Protein AF-A0AA50E1N7-F1 (afdb_monomer)

pLDDT: mean 74.03, std 19.25, range [37.25, 96.75]

Sequence (111 aa):
MSVATSPLTLSESQNFILPGRHSWEDFKTIQAAMEQRSGLRITYFDEVIEFMTLGEYHESIKTIIGFLIEYYLFSQGIEFFQLVVQPVNRGRNRYRLSRMNPTTLVKKGAS

Mean predicted aligned error: 13.37 Å

Secondary structure (DSSP, 8-state):
---------TTSPPEEEPSS---HHHHHHHHHHHTT-TTEEEEEETTEEEEEE--HHHHHHHHHHHHHHHHHHHHTT--EEEEE-----SS----EEEEE-GGGTGGGS--

Solvent-accessible surface area (backbone atoms only — not comparable to full-atom values): 7122 Å² total; per-residue (Å²): 138,85,80,81,78,70,78,81,72,91,79,67,66,49,75,47,70,56,88,70,79,44,54,74,66,54,49,53,53,53,48,63,75,45,69,88,48,84,53,62,45,77,49,77,57,97,39,33,44,37,38,34,42,60,40,74,66,56,54,49,52,53,50,50,53,50,51,54,51,52,51,50,36,43,75,71,57,44,73,49,67,47,81,58,83,69,91,68,81,88,87,72,96,72,85,55,74,45,80,44,58,49,76,68,63,69,68,76,79,74,128

Nearest PDB structures (foldseek):
  7snz-assembly1_A  TM=4.974E-01  e=3.414E+00  Human immunodeficiency virus 1
  8co1-assembly1_O1  TM=3.154E-01  e=1.564E+00  Deinococcus radiodurans R1 = ATCC 13939 = DSM 20539
  1hni-assembly1_B  TM=3.164E-01  e=1.669E+00  Human immunodeficiency virus 1
  7l9p-assembly1_K  TM=4.045E-01  e=4.149E+00  Homo sapiens
  6wpj-assembly1_B  TM=4.659E-01  e=6.130E+00  HIV-1 M:B_HXB2R

Radius of gyration: 20.34 Å; Cα contacts (8 Å, |Δi|>4): 101; chains: 1; bounding box: 30×31×78 Å

Structure (mmCIF, N/CA/C/O backbone):
data_AF-A0AA50E1N7-F1
#
_entry.id   AF-A0AA50E1N7-F1
#
loop_
_atom_site.group_PDB
_atom_site.id
_atom_site.type_symbol
_atom_site.label_atom_id
_atom_site.label_alt_id
_atom_site.label_comp_id
_atom_site.label_asym_id
_atom_site.label_entity_id
_atom_site.label_seq_id
_atom_site.pdbx_PDB_ins_code
_atom_site.Cartn_x
_atom_site.Cartn_y
_atom_site.Cartn_z
_atom_site.occupancy
_atom_site.B_iso_or_equiv
_atom_site.auth_seq_id
_atom_site.auth_comp_id
_atom_site.auth_asym_id
_atom_site.auth_atom_id
_atom_site.pdbx_PDB_model_num
ATOM 1 N N . MET A 1 1 ? -5.400 18.408 -36.952 1.00 37.25 1 MET A N 1
ATOM 2 C CA . MET A 1 1 ? -5.429 17.431 -35.843 1.00 37.25 1 MET A CA 1
ATOM 3 C C . MET A 1 1 ? -5.665 18.224 -34.568 1.00 37.25 1 MET A C 1
ATOM 5 O O . MET A 1 1 ? -4.824 19.047 -34.239 1.00 37.25 1 MET A O 1
ATOM 9 N N . SER A 1 2 ? -6.843 18.108 -33.950 1.00 38.84 2 SER A N 1
ATOM 10 C CA . SER A 1 2 ? -7.182 18.850 -32.728 1.00 38.84 2 SER A CA 1
ATOM 11 C C . SER A 1 2 ? -6.897 17.942 -31.536 1.00 38.84 2 SER A C 1
ATOM 13 O O . SER A 1 2 ? -7.530 16.899 -31.392 1.00 38.84 2 SER A O 1
ATOM 15 N N . VAL A 1 3 ? -5.879 18.281 -30.750 1.00 46.81 3 VAL A N 1
ATOM 16 C CA . VAL A 1 3 ? -5.610 17.624 -29.469 1.00 46.81 3 VAL A CA 1
ATOM 17 C C . VAL A 1 3 ? -6.616 18.174 -28.468 1.00 46.81 3 VAL A C 1
ATOM 19 O O . VAL A 1 3 ? -6.551 19.341 -28.088 1.00 46.81 3 VAL A O 1
ATOM 22 N N . ALA A 1 4 ? -7.584 17.342 -28.090 1.00 45.91 4 ALA A N 1
ATOM 23 C CA . ALA A 1 4 ? -8.508 17.647 -27.013 1.00 45.91 4 ALA A CA 1
ATOM 24 C C . ALA A 1 4 ? -7.727 17.653 -25.693 1.00 45.91 4 ALA A C 1
ATOM 26 O O . ALA A 1 4 ? -7.447 16.606 -25.114 1.00 45.91 4 ALA A O 1
ATOM 27 N N . THR A 1 5 ? -7.346 18.839 -25.228 1.00 51.22 5 THR A N 1
ATOM 28 C CA . THR A 1 5 ? -6.881 19.034 -23.855 1.00 51.22 5 THR A CA 1
ATOM 29 C C . THR A 1 5 ? -8.110 19.017 -22.955 1.00 51.22 5 THR A C 1
ATOM 31 O O . THR A 1 5 ? -8.702 20.058 -22.672 1.00 51.22 5 THR A O 1
ATOM 34 N N . SER A 1 6 ? -8.540 17.823 -22.547 1.00 55.75 6 SER A N 1
ATOM 35 C CA . SER A 1 6 ? -9.488 17.691 -21.442 1.00 55.75 6 SER A CA 1
ATOM 36 C C . SER A 1 6 ? -8.863 18.331 -20.195 1.00 55.75 6 SER A C 1
ATOM 38 O O . SER A 1 6 ? -7.676 18.102 -19.940 1.00 55.75 6 SER A O 1
ATOM 40 N N . PRO A 1 7 ? -9.609 19.134 -19.415 1.00 50.16 7 PRO A N 1
ATOM 41 C CA . PRO A 1 7 ? -9.122 19.627 -18.136 1.00 50.16 7 PRO A CA 1
ATOM 42 C C . PRO A 1 7 ? -8.705 18.427 -17.287 1.00 50.16 7 PRO A C 1
ATOM 44 O O . PRO A 1 7 ? -9.498 17.505 -17.104 1.00 50.16 7 PRO A O 1
ATOM 47 N N . LEU A 1 8 ? -7.466 18.415 -16.794 1.00 46.78 8 LEU A N 1
ATOM 48 C CA . LEU A 1 8 ? -7.037 17.426 -15.811 1.00 46.78 8 LEU A CA 1
ATOM 49 C C . LEU A 1 8 ? -7.870 17.670 -14.550 1.00 46.78 8 LEU A C 1
ATOM 51 O O . LEU A 1 8 ? -7.582 18.580 -13.773 1.00 46.78 8 LEU A O 1
ATOM 55 N N . THR A 1 9 ? -8.945 16.907 -14.377 1.00 45.81 9 THR A N 1
ATOM 56 C CA . THR A 1 9 ? -9.742 16.892 -13.154 1.00 45.81 9 THR A CA 1
ATOM 57 C C . THR A 1 9 ? -8.868 16.309 -12.049 1.00 45.81 9 THR A C 1
ATOM 59 O O . THR A 1 9 ? -8.796 15.099 -11.852 1.00 45.81 9 THR A O 1
ATOM 62 N N . LEU A 1 10 ? -8.143 17.193 -11.364 1.00 52.44 10 LEU A N 1
ATOM 63 C CA . LEU A 1 10 ? -7.166 16.938 -10.297 1.00 52.44 10 LEU A CA 1
ATOM 64 C C . LEU A 1 10 ? -7.800 16.382 -8.999 1.00 52.44 10 LEU A C 1
ATOM 66 O O . LEU A 1 10 ? -7.313 16.648 -7.906 1.00 52.44 10 LEU A O 1
ATOM 70 N N . SER A 1 11 ? -8.898 15.629 -9.101 1.00 52.03 11 SER A N 1
ATOM 71 C CA . SER A 1 11 ? -9.663 15.110 -7.961 1.00 52.03 11 SER A CA 1
ATOM 72 C C . SER A 1 11 ? -9.679 13.587 -7.852 1.00 52.03 11 SER A C 1
ATOM 74 O O . SER A 1 11 ? -10.019 13.077 -6.788 1.00 52.03 11 SER A O 1
ATOM 76 N N . GLU A 1 12 ? -9.315 12.848 -8.903 1.00 64.31 12 GLU A N 1
ATOM 77 C CA . GLU A 1 12 ? -9.336 11.381 -8.881 1.00 64.31 12 GLU A CA 1
ATOM 78 C C . GLU A 1 12 ? -7.927 10.804 -8.730 1.00 64.31 12 GLU A C 1
ATOM 80 O O . GLU A 1 12 ? -7.012 11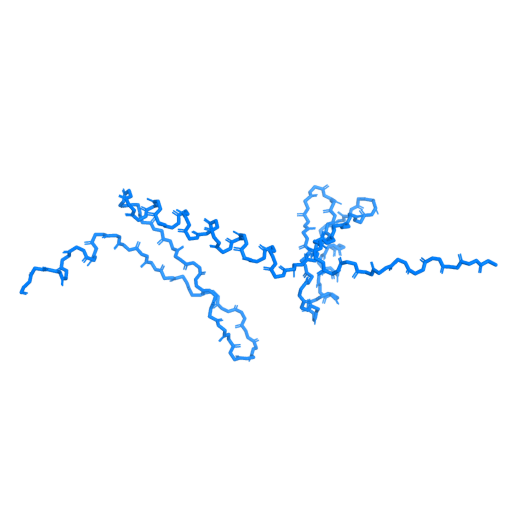.122 -9.499 1.00 64.31 12 GLU A O 1
ATOM 85 N N . SER A 1 13 ? -7.760 9.938 -7.726 1.00 66.62 13 SER A N 1
ATOM 86 C CA . SER A 1 13 ? -6.564 9.113 -7.556 1.00 66.62 13 SER A CA 1
ATOM 87 C C . SER A 1 13 ? -6.293 8.354 -8.850 1.00 66.62 13 SER A C 1
ATOM 89 O O . SER A 1 13 ? -7.144 7.601 -9.321 1.00 66.62 13 SER A O 1
ATOM 91 N N . GLN A 1 14 ? -5.110 8.548 -9.417 1.00 79.50 14 GLN A N 1
ATOM 92 C CA . GLN A 1 14 ? -4.682 7.841 -10.611 1.00 79.50 14 GLN A CA 1
ATOM 93 C C . GLN A 1 14 ? -4.066 6.519 -10.180 1.00 79.50 14 GLN A C 1
ATOM 95 O O . GLN A 1 14 ? -3.208 6.495 -9.295 1.00 79.50 14 GLN A O 1
ATOM 100 N N . ASN A 1 15 ? -4.509 5.436 -10.806 1.00 85.94 15 ASN A N 1
ATOM 101 C CA . ASN A 1 15 ? -3.970 4.102 -10.607 1.00 85.94 15 ASN A CA 1
ATOM 102 C C . ASN A 1 15 ? -3.375 3.612 -11.927 1.00 85.94 15 ASN A C 1
ATOM 104 O O . ASN A 1 15 ? -4.021 3.698 -12.973 1.00 85.94 15 ASN A O 1
ATOM 108 N N . PHE A 1 16 ? -2.142 3.128 -11.876 1.00 89.69 16 PHE A N 1
ATOM 109 C CA . PHE A 1 16 ? -1.455 2.573 -13.026 1.00 89.69 16 PHE A CA 1
ATOM 110 C C . PHE A 1 16 ? -0.735 1.284 -12.642 1.00 89.69 16 PHE A C 1
ATOM 112 O O . PHE A 1 16 ? 0.115 1.277 -11.754 1.00 89.69 16 PHE A O 1
ATOM 119 N N . ILE A 1 17 ? -1.041 0.202 -13.352 1.00 93.44 17 ILE A N 1
ATOM 120 C CA . ILE A 1 17 ? -0.379 -1.092 -13.189 1.00 93.44 17 ILE A CA 1
ATOM 121 C C . ILE A 1 17 ? 0.718 -1.205 -14.243 1.00 93.44 17 ILE A C 1
ATOM 123 O O . ILE A 1 17 ? 0.461 -1.023 -15.436 1.00 93.44 17 ILE A O 1
ATOM 127 N N . LEU A 1 18 ? 1.940 -1.509 -13.807 1.00 93.56 18 LEU A N 1
ATOM 128 C CA . LEU A 1 18 ? 3.054 -1.720 -14.720 1.00 93.56 18 LEU A CA 1
ATOM 129 C C . LEU A 1 18 ? 2.803 -3.004 -15.527 1.00 93.56 18 LEU A C 1
ATOM 131 O O . LEU A 1 18 ? 2.537 -4.052 -14.935 1.00 93.56 18 LEU A O 1
ATOM 135 N N . PRO A 1 19 ? 2.843 -2.944 -16.867 1.00 92.81 19 PRO A N 1
ATOM 136 C CA . PRO A 1 19 ? 2.576 -4.112 -17.682 1.00 92.81 19 PRO A CA 1
ATOM 137 C C . PRO A 1 19 ? 3.731 -5.112 -17.584 1.00 92.81 19 PRO A C 1
ATOM 139 O O . PRO A 1 19 ? 4.890 -4.762 -17.804 1.00 92.81 19 PRO A O 1
ATOM 142 N N . GLY A 1 20 ? 3.383 -6.376 -17.355 1.00 93.50 20 GLY A N 1
ATOM 143 C CA . GLY A 1 20 ? 4.330 -7.483 -17.279 1.00 93.50 20 GLY A CA 1
ATOM 144 C C . GLY A 1 20 ? 4.404 -8.100 -15.886 1.00 93.50 20 GLY A C 1
ATOM 145 O O . GLY A 1 20 ? 3.585 -7.815 -15.016 1.00 93.50 20 GLY A O 1
ATOM 146 N N . ARG A 1 21 ? 5.375 -8.999 -15.721 1.00 94.62 21 ARG A N 1
ATOM 147 C CA . ARG A 1 21 ? 5.750 -9.602 -14.441 1.00 94.62 21 ARG A CA 1
ATOM 148 C C . ARG A 1 21 ? 7.116 -9.064 -14.063 1.00 94.62 21 ARG A C 1
ATOM 150 O O . ARG A 1 21 ? 8.024 -9.054 -14.893 1.00 94.62 21 ARG A O 1
ATOM 157 N N . HIS A 1 22 ? 7.241 -8.606 -12.833 1.00 95.81 22 HIS A N 1
ATOM 158 C CA . HIS A 1 22 ? 8.426 -7.947 -12.319 1.00 95.81 22 HIS A CA 1
ATOM 159 C C . HIS A 1 22 ? 8.957 -8.719 -11.127 1.00 95.81 22 HIS A C 1
ATOM 161 O O . HIS A 1 22 ? 8.194 -9.198 -10.292 1.00 95.81 22 HIS A O 1
ATOM 167 N N . SER A 1 23 ? 10.276 -8.825 -11.040 1.00 96.75 23 SER A N 1
ATOM 168 C CA . SER A 1 23 ? 10.914 -9.392 -9.862 1.00 96.75 23 SER A CA 1
ATOM 169 C C . SER A 1 23 ? 10.872 -8.408 -8.692 1.00 96.75 23 SER A C 1
ATOM 171 O O . SER A 1 23 ? 10.658 -7.198 -8.844 1.00 96.75 23 SER A O 1
ATOM 173 N N . TRP A 1 24 ? 11.155 -8.922 -7.499 1.00 95.88 24 TRP A N 1
ATOM 174 C CA . TRP A 1 24 ? 11.352 -8.090 -6.318 1.00 95.88 24 TRP A CA 1
ATOM 175 C C . TRP A 1 24 ? 12.516 -7.095 -6.492 1.00 95.88 24 TRP A C 1
ATOM 177 O O . TRP A 1 24 ? 12.482 -5.975 -5.978 1.00 95.88 24 TRP A O 1
ATOM 187 N N . GLU A 1 25 ? 13.556 -7.480 -7.232 1.00 96.69 25 GLU A N 1
ATOM 188 C CA . GLU A 1 25 ? 14.710 -6.641 -7.566 1.00 96.69 25 GLU A CA 1
ATOM 189 C C . GLU A 1 25 ? 14.327 -5.456 -8.458 1.00 96.69 25 GLU A C 1
ATOM 191 O O . GLU A 1 25 ? 14.759 -4.327 -8.193 1.00 96.69 25 GLU A O 1
ATOM 196 N N . ASP A 1 26 ? 13.475 -5.689 -9.457 1.00 94.88 26 ASP A N 1
ATOM 197 C CA . ASP A 1 26 ? 12.951 -4.633 -10.328 1.00 94.88 26 ASP A CA 1
ATOM 198 C C . ASP A 1 26 ? 12.143 -3.623 -9.512 1.00 94.88 26 ASP A C 1
ATOM 200 O O . ASP A 1 26 ? 12.365 -2.413 -9.614 1.00 94.88 26 ASP A O 1
ATOM 204 N N . PHE A 1 27 ? 11.268 -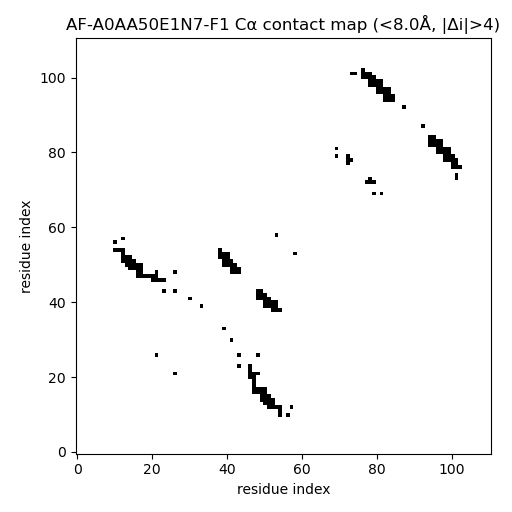4.116 -8.628 1.00 95.44 27 PHE A N 1
ATOM 205 C CA . PHE A 1 27 ? 10.505 -3.264 -7.721 1.00 95.44 27 PHE A CA 1
ATOM 206 C C . PHE A 1 27 ? 11.410 -2.394 -6.845 1.00 95.44 27 PHE A C 1
ATOM 208 O O . PHE A 1 27 ? 11.208 -1.183 -6.801 1.00 95.44 27 PHE A O 1
ATOM 215 N N . LYS A 1 28 ? 12.430 -2.962 -6.186 1.00 95.12 28 LYS A N 1
ATOM 216 C CA . LYS A 1 28 ? 13.367 -2.186 -5.346 1.00 95.12 28 LYS A CA 1
ATOM 217 C C . LYS A 1 28 ? 14.084 -1.098 -6.145 1.00 95.12 28 LYS A C 1
ATOM 219 O O . LYS A 1 28 ? 14.273 0.011 -5.647 1.00 95.12 28 LYS A O 1
ATOM 224 N N . THR A 1 29 ? 14.465 -1.403 -7.383 1.00 95.31 29 THR A N 1
ATOM 225 C CA . THR A 1 2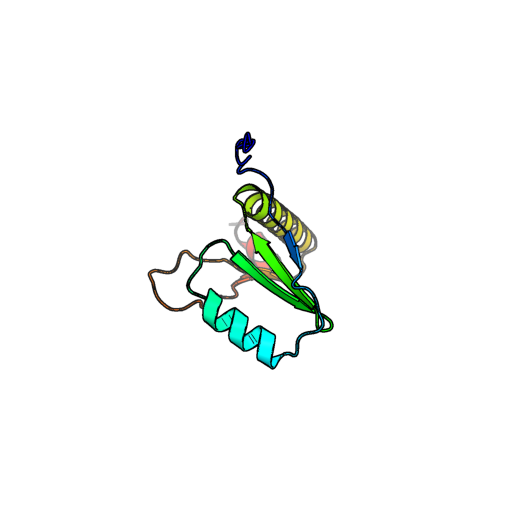9 ? 15.137 -0.448 -8.274 1.00 95.31 29 THR A CA 1
ATOM 226 C C . THR A 1 29 ? 14.210 0.716 -8.625 1.00 95.31 29 THR A C 1
ATOM 228 O O . THR A 1 29 ? 14.591 1.881 -8.501 1.00 95.31 29 THR A O 1
ATOM 231 N N . ILE A 1 30 ? 12.964 0.411 -8.995 1.00 92.94 30 ILE A N 1
ATOM 232 C CA . ILE A 1 30 ? 11.929 1.409 -9.290 1.00 92.94 30 ILE A CA 1
ATOM 233 C C . ILE A 1 30 ? 11.589 2.227 -8.039 1.00 92.94 30 ILE A C 1
ATOM 235 O O . ILE A 1 30 ? 11.487 3.450 -8.109 1.00 92.94 30 ILE A O 1
ATOM 239 N N . GLN A 1 31 ? 11.456 1.577 -6.884 1.00 92.81 31 GLN A N 1
ATOM 240 C CA . GLN A 1 31 ? 11.175 2.224 -5.607 1.00 92.81 31 GLN A CA 1
ATOM 241 C C . GLN A 1 31 ? 12.261 3.246 -5.254 1.00 92.81 31 GLN A C 1
ATOM 243 O O . GLN A 1 31 ? 11.935 4.389 -4.935 1.00 92.81 31 GLN A O 1
ATOM 248 N N . ALA A 1 32 ? 13.538 2.870 -5.371 1.00 91.38 32 ALA A N 1
ATOM 249 C CA . ALA A 1 32 ? 14.663 3.768 -5.117 1.00 91.38 32 ALA A CA 1
ATOM 250 C C . ALA A 1 32 ? 14.668 4.973 -6.073 1.00 91.38 32 ALA A C 1
ATOM 252 O O . ALA A 1 32 ? 14.887 6.107 -5.650 1.0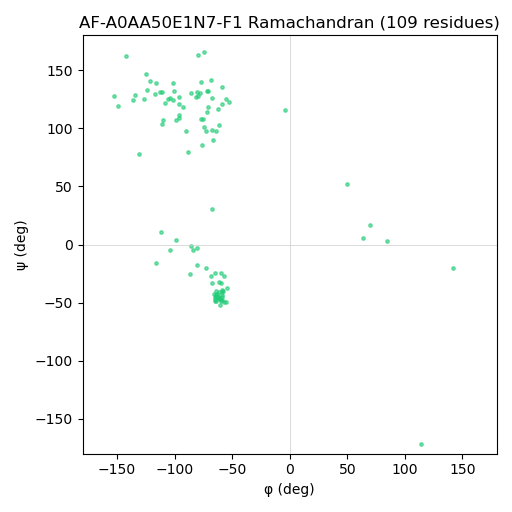0 91.38 32 ALA A O 1
ATOM 253 N N . ALA A 1 33 ? 14.355 4.757 -7.355 1.00 89.94 33 ALA A N 1
ATOM 254 C CA . ALA A 1 33 ? 14.258 5.838 -8.338 1.00 89.94 33 ALA A CA 1
ATOM 255 C C . ALA A 1 33 ? 13.111 6.828 -8.046 1.00 89.94 33 ALA A C 1
ATOM 257 O O . ALA A 1 33 ? 13.158 7.983 -8.473 1.00 89.94 33 ALA A O 1
ATOM 258 N N . MET A 1 34 ? 12.079 6.388 -7.323 1.00 86.00 34 MET A N 1
ATOM 259 C CA . MET A 1 34 ? 10.859 7.157 -7.069 1.00 86.00 34 MET A CA 1
ATOM 260 C C . MET A 1 34 ? 10.788 7.754 -5.657 1.00 86.00 34 MET A C 1
ATOM 262 O O . MET A 1 34 ? 9.883 8.540 -5.384 1.00 86.00 34 MET A O 1
ATOM 266 N N . GLU A 1 35 ? 11.755 7.460 -4.783 1.00 81.75 35 GLU A N 1
ATOM 267 C CA . GLU A 1 35 ? 11.772 7.877 -3.370 1.00 81.75 35 GLU A CA 1
ATOM 268 C C . GLU A 1 35 ? 11.671 9.404 -3.172 1.00 81.75 35 GLU A C 1
ATOM 270 O O . GLU A 1 35 ? 11.140 9.878 -2.171 1.00 81.75 35 GLU A O 1
ATOM 275 N N . GLN A 1 36 ? 12.126 10.193 -4.150 1.00 77.44 36 GLN A N 1
ATOM 276 C CA . GLN A 1 36 ? 12.110 11.660 -4.088 1.00 77.44 36 GLN A CA 1
ATOM 277 C C . GLN A 1 36 ? 10.770 12.298 -4.506 1.00 77.44 36 GLN A C 1
ATOM 279 O O . GLN A 1 36 ? 10.628 13.519 -4.434 1.00 77.44 36 GLN A O 1
ATOM 284 N N . ARG A 1 37 ? 9.782 11.517 -4.968 1.00 76.94 37 ARG A N 1
ATOM 285 C CA . ARG A 1 37 ? 8.496 12.043 -5.457 1.00 76.94 37 ARG A CA 1
ATOM 286 C C . ARG A 1 37 ? 7.420 11.948 -4.378 1.00 76.94 37 ARG A C 1
ATOM 288 O O . ARG A 1 37 ? 6.895 10.874 -4.100 1.00 76.94 37 ARG A O 1
ATOM 295 N N . SER A 1 38 ? 7.042 13.084 -3.794 1.00 73.00 38 SER A N 1
ATOM 296 C CA . SER A 1 38 ? 5.911 13.143 -2.861 1.00 73.00 38 SER A CA 1
ATOM 297 C C . SER A 1 38 ? 4.582 12.889 -3.577 1.00 73.00 38 SER A C 1
ATOM 299 O O . SER A 1 38 ? 4.372 13.383 -4.683 1.00 73.00 38 SER A O 1
ATOM 301 N N . GLY A 1 39 ? 3.666 12.166 -2.929 1.00 77.56 39 GLY A N 1
ATOM 302 C CA . GLY A 1 39 ? 2.321 11.903 -3.457 1.00 77.56 39 GLY A CA 1
ATOM 303 C C . GLY A 1 39 ? 2.220 10.712 -4.416 1.00 77.56 39 GLY A C 1
ATOM 304 O O . GLY A 1 39 ? 1.129 10.438 -4.906 1.00 77.56 39 GLY A O 1
ATOM 305 N N . LEU A 1 40 ? 3.312 9.979 -4.660 1.00 84.19 40 LEU A N 1
ATOM 306 C CA . LEU A 1 40 ? 3.301 8.723 -5.411 1.00 84.19 40 LEU A CA 1
ATOM 307 C C . LEU A 1 40 ? 3.535 7.547 -4.459 1.00 84.19 40 LEU A C 1
ATOM 309 O O . LEU A 1 40 ? 4.561 7.476 -3.785 1.00 84.19 40 LEU A O 1
ATOM 313 N N . ARG A 1 41 ? 2.589 6.610 -4.417 1.00 87.00 41 ARG A N 1
ATOM 314 C CA . ARG A 1 41 ? 2.739 5.321 -3.743 1.00 87.00 41 ARG A CA 1
ATOM 315 C C . ARG A 1 41 ? 3.029 4.246 -4.779 1.00 87.00 41 ARG A C 1
ATOM 317 O O . ARG A 1 41 ? 2.412 4.235 -5.839 1.00 87.00 41 ARG A O 1
ATOM 324 N N . ILE A 1 42 ? 3.944 3.343 -4.441 1.00 91.62 42 ILE A N 1
ATOM 325 C CA . ILE A 1 42 ? 4.266 2.173 -5.257 1.00 91.62 42 ILE A CA 1
ATOM 326 C C . ILE A 1 42 ? 4.085 0.929 -4.393 1.00 91.62 42 ILE A C 1
ATOM 328 O O . ILE A 1 42 ? 4.530 0.901 -3.241 1.00 91.62 42 ILE A O 1
ATOM 332 N N . THR A 1 43 ? 3.405 -0.072 -4.932 1.00 92.12 43 THR A N 1
ATOM 333 C CA . THR A 1 43 ? 3.085 -1.348 -4.286 1.00 92.12 43 THR A CA 1
ATOM 334 C C . THR A 1 43 ? 3.594 -2.498 -5.150 1.00 92.12 43 THR A C 1
ATOM 336 O O . THR A 1 43 ? 3.641 -2.396 -6.373 1.00 92.12 43 THR A O 1
ATOM 339 N N . TYR A 1 44 ? 4.012 -3.583 -4.498 1.00 94.56 44 TYR A N 1
ATOM 340 C CA . TYR A 1 44 ? 4.429 -4.820 -5.151 1.00 94.56 44 TYR A CA 1
ATOM 341 C C . TYR A 1 44 ? 3.650 -5.982 -4.560 1.00 94.56 44 TYR A C 1
ATOM 343 O O . TYR A 1 44 ? 3.659 -6.175 -3.341 1.00 94.56 44 TYR A O 1
ATOM 351 N N . PHE A 1 45 ? 2.987 -6.745 -5.418 1.00 94.81 45 PHE A N 1
ATOM 352 C CA . PHE A 1 45 ? 2.253 -7.936 -5.028 1.00 94.81 45 PHE A CA 1
ATOM 353 C C . PHE A 1 45 ? 2.193 -8.907 -6.202 1.00 94.81 45 PHE A C 1
ATOM 355 O O . PHE A 1 45 ? 1.802 -8.513 -7.291 1.00 94.81 45 PHE A O 1
ATOM 362 N N . ASP A 1 46 ? 2.580 -10.163 -5.974 1.00 94.44 46 ASP A N 1
ATOM 363 C CA . ASP A 1 46 ? 2.486 -11.245 -6.968 1.00 94.44 46 ASP A CA 1
ATOM 364 C C . ASP A 1 46 ? 3.083 -10.891 -8.347 1.00 94.44 46 ASP A C 1
ATOM 366 O O . ASP A 1 46 ? 2.427 -10.984 -9.379 1.00 94.44 46 ASP A O 1
ATOM 370 N N . GLU A 1 47 ? 4.333 -10.410 -8.351 1.00 94.62 47 GLU A N 1
ATOM 371 C CA . GLU A 1 47 ? 5.060 -9.952 -9.552 1.00 94.62 47 GLU A CA 1
ATOM 372 C C . GLU A 1 47 ? 4.439 -8.731 -10.259 1.00 94.62 47 GLU A C 1
ATOM 374 O O . GLU A 1 47 ? 4.922 -8.302 -11.307 1.00 94.62 47 GLU A O 1
ATOM 379 N N . VAL A 1 48 ? 3.401 -8.122 -9.685 1.00 94.81 48 VAL A N 1
ATOM 380 C CA . VAL A 1 48 ? 2.757 -6.914 -10.201 1.00 94.81 48 VAL A CA 1
ATOM 381 C C . VAL A 1 48 ? 3.248 -5.697 -9.426 1.00 94.81 48 VAL A C 1
ATOM 383 O O . VAL A 1 48 ? 3.266 -5.687 -8.193 1.00 94.81 48 VAL A O 1
ATOM 386 N N . ILE A 1 49 ? 3.623 -4.651 -10.164 1.00 95.19 49 ILE A N 1
ATOM 387 C CA . ILE A 1 49 ? 3.943 -3.334 -9.608 1.00 95.19 49 ILE A CA 1
ATOM 388 C C . ILE A 1 49 ? 2.792 -2.385 -9.921 1.00 95.19 49 ILE A C 1
ATOM 390 O O . ILE A 1 49 ? 2.426 -2.199 -11.080 1.00 95.19 49 ILE A O 1
ATOM 394 N N . GLU A 1 50 ? 2.253 -1.753 -8.890 1.00 92.94 50 GLU A N 1
ATOM 395 C CA . GLU A 1 50 ? 1.176 -0.774 -8.997 1.00 92.94 50 GLU A CA 1
ATOM 396 C C . GLU A 1 50 ? 1.667 0.599 -8.524 1.00 92.94 50 GLU A C 1
ATOM 398 O O . GLU A 1 50 ? 2.392 0.732 -7.537 1.00 92.94 50 GLU A O 1
ATOM 403 N N . PHE A 1 51 ? 1.257 1.632 -9.256 1.00 90.31 51 PHE A N 1
ATOM 404 C CA . PHE A 1 51 ? 1.488 3.037 -8.966 1.00 90.31 51 PHE A CA 1
ATOM 405 C C . PHE A 1 51 ? 0.157 3.697 -8.641 1.00 90.31 51 PHE A C 1
ATOM 407 O O . PHE A 1 51 ? -0.803 3.594 -9.402 1.00 90.31 51 PHE A O 1
ATOM 414 N N . MET A 1 52 ? 0.118 4.437 -7.540 1.00 85.31 52 MET A N 1
ATOM 415 C CA . MET A 1 52 ? -1.074 5.158 -7.119 1.00 85.31 52 MET A CA 1
ATOM 416 C C . MET A 1 52 ? -0.713 6.579 -6.703 1.00 85.31 52 MET A C 1
ATOM 418 O O . MET A 1 52 ? 0.175 6.778 -5.869 1.00 85.31 52 MET A O 1
ATOM 422 N N . THR A 1 53 ? -1.404 7.577 -7.253 1.00 82.75 53 THR A N 1
ATOM 423 C CA . THR A 1 53 ? -1.293 8.944 -6.738 1.00 82.75 53 THR A CA 1
ATOM 424 C C . THR A 1 53 ? -2.154 9.102 -5.489 1.00 82.75 53 THR A C 1
ATOM 426 O O . THR A 1 53 ? -3.339 8.767 -5.463 1.00 82.75 53 THR A O 1
ATOM 429 N N . LEU A 1 54 ? -1.539 9.607 -4.424 1.00 76.75 54 LEU A N 1
ATOM 430 C CA . LEU A 1 54 ? -2.205 9.907 -3.164 1.00 76.75 54 LEU A CA 1
ATOM 431 C C . LEU A 1 54 ? -2.716 11.349 -3.226 1.00 76.75 54 LEU A C 1
ATOM 433 O O . LEU A 1 54 ? -1.958 12.295 -3.016 1.00 76.75 54 LEU A O 1
ATOM 437 N N . GLY A 1 55 ? -3.996 11.513 -3.557 1.00 74.12 55 GLY A N 1
ATOM 438 C CA . GLY A 1 55 ? -4.681 12.803 -3.466 1.00 74.12 55 GLY A CA 1
ATOM 439 C C . GLY A 1 55 ? -5.110 13.133 -2.032 1.00 74.12 55 GLY A C 1
ATOM 440 O O . GLY A 1 55 ? -5.231 12.243 -1.187 1.00 74.12 55 GLY A O 1
ATOM 441 N N . GLU A 1 56 ? -5.416 14.406 -1.767 1.00 75.00 56 GLU A N 1
ATOM 442 C CA . GLU A 1 56 ? -5.912 14.873 -0.457 1.00 75.00 56 GLU A CA 1
ATOM 443 C C . GLU A 1 56 ? -7.155 14.098 0.005 1.00 75.00 56 GLU A C 1
ATOM 445 O O . GLU A 1 56 ? -7.290 13.753 1.180 1.00 75.00 56 GLU A O 1
ATOM 450 N N . TYR A 1 57 ? -8.037 13.757 -0.937 1.00 78.12 57 TYR A N 1
ATOM 451 C CA . TYR A 1 57 ? -9.230 12.956 -0.675 1.00 78.12 57 TYR A CA 1
ATOM 452 C C . TYR A 1 57 ? -8.893 11.536 -0.188 1.00 78.12 57 TYR A C 1
ATOM 454 O O . TYR A 1 57 ? -9.480 11.058 0.783 1.00 78.12 57 TYR A O 1
ATOM 462 N N . HIS A 1 58 ? -7.900 10.886 -0.806 1.00 75.62 58 HIS A N 1
ATOM 463 C CA . HIS A 1 58 ? -7.450 9.550 -0.410 1.00 75.62 58 HIS A CA 1
ATOM 464 C C . HIS A 1 58 ? -6.859 9.558 1.009 1.00 75.62 58 HIS A C 1
ATOM 466 O O . HIS A 1 58 ? -7.202 8.706 1.831 1.00 75.62 58 HIS A O 1
ATOM 472 N N . GLU A 1 59 ? -6.019 10.546 1.338 1.00 78.38 59 GLU A N 1
ATOM 473 C CA . GLU A 1 59 ? -5.481 10.672 2.700 1.00 78.38 59 GLU A CA 1
ATOM 474 C C . GLU A 1 59 ? -6.565 11.036 3.728 1.00 78.38 59 GLU A C 1
ATOM 476 O O . GLU A 1 59 ? -6.526 10.541 4.858 1.00 78.38 59 GLU A O 1
ATOM 481 N N . SER A 1 60 ? -7.576 11.817 3.337 1.00 81.62 60 SER A N 1
ATOM 482 C CA . SER A 1 60 ? -8.716 12.147 4.204 1.00 81.62 60 SER A CA 1
ATOM 483 C C . SER A 1 60 ? -9.536 10.903 4.556 1.00 81.62 60 SER A C 1
ATOM 485 O O . SER A 1 60 ? -9.782 10.647 5.735 1.00 81.62 60 SER A O 1
ATOM 487 N N . ILE A 1 61 ? -9.894 10.077 3.564 1.00 83.75 61 ILE A N 1
ATOM 488 C CA . ILE A 1 61 ? -10.618 8.817 3.801 1.00 83.75 61 ILE A CA 1
ATOM 489 C C . ILE A 1 61 ? -9.805 7.885 4.698 1.00 83.75 61 ILE A C 1
ATOM 491 O O . ILE A 1 61 ? -10.321 7.366 5.687 1.00 83.75 61 ILE A O 1
ATOM 495 N N . LYS A 1 62 ? -8.522 7.687 4.385 1.00 82.62 62 LYS A N 1
ATOM 496 C CA . LYS A 1 62 ? -7.622 6.835 5.171 1.00 82.62 62 LYS A CA 1
ATOM 497 C C . LYS A 1 62 ? -7.527 7.293 6.628 1.00 82.62 62 LYS A C 1
ATOM 499 O O . LYS A 1 62 ? -7.537 6.456 7.527 1.00 82.62 62 LYS A O 1
ATOM 504 N N . THR A 1 63 ? -7.479 8.605 6.859 1.00 84.81 63 THR A N 1
ATOM 505 C CA . THR A 1 63 ? -7.464 9.188 8.208 1.00 84.81 63 THR A CA 1
ATOM 506 C C . THR A 1 63 ? -8.765 8.897 8.955 1.00 84.81 63 THR A C 1
ATOM 508 O O . THR A 1 63 ? -8.721 8.462 10.104 1.00 84.81 63 THR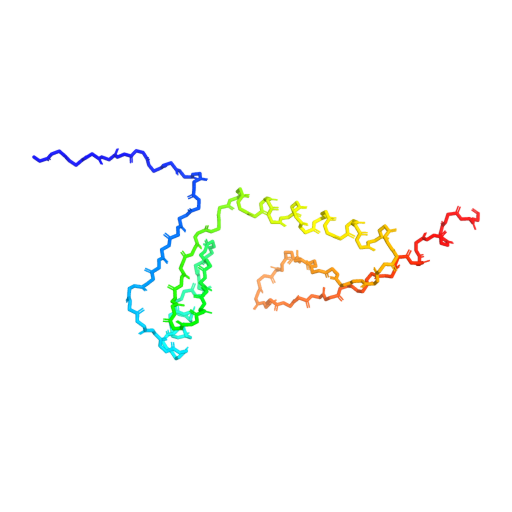 A O 1
ATOM 511 N N . ILE A 1 64 ? -9.920 9.065 8.301 1.00 89.94 64 ILE A N 1
ATOM 512 C CA . ILE A 1 64 ? -11.233 8.767 8.895 1.00 89.94 64 ILE A CA 1
ATOM 513 C C . ILE A 1 64 ? -11.346 7.280 9.253 1.00 89.94 64 ILE A C 1
ATOM 515 O O . ILE A 1 64 ? -11.765 6.948 10.359 1.00 89.94 64 ILE A O 1
ATOM 519 N N . ILE A 1 65 ? -10.938 6.382 8.352 1.00 90.44 65 ILE A N 1
ATOM 520 C CA . ILE A 1 65 ? -10.952 4.933 8.605 1.00 90.44 65 ILE A CA 1
ATOM 521 C C . ILE A 1 65 ? -10.053 4.587 9.796 1.00 90.44 65 ILE A C 1
ATOM 523 O O . ILE A 1 65 ? -10.487 3.864 10.692 1.00 90.44 65 ILE A O 1
ATOM 527 N N . GLY A 1 66 ? -8.830 5.130 9.838 1.00 88.31 66 GLY A N 1
ATOM 528 C CA . GLY A 1 66 ? -7.919 4.945 10.968 1.00 88.31 66 GLY A CA 1
ATOM 529 C C . GLY A 1 66 ? -8.555 5.380 12.288 1.00 88.31 66 GLY A C 1
ATOM 530 O O . GLY A 1 66 ? -8.608 4.595 13.231 1.00 88.31 66 GLY A O 1
ATOM 531 N N . PHE A 1 67 ? -9.139 6.580 12.322 1.00 87.81 67 PHE A N 1
ATOM 532 C CA . PHE A 1 67 ? -9.821 7.109 13.503 1.00 87.81 67 PHE A CA 1
ATOM 533 C C . PHE A 1 67 ? -10.982 6.221 13.976 1.00 87.81 67 PHE A C 1
ATOM 535 O O . PHE A 1 67 ? -11.094 5.943 15.168 1.00 87.81 67 PHE A O 1
ATOM 542 N N . LEU A 1 68 ? -11.838 5.748 13.064 1.00 93.56 68 LEU A N 1
ATOM 543 C CA . LEU A 1 68 ? -12.979 4.896 13.418 1.00 93.56 68 LEU A CA 1
ATOM 544 C C . LEU A 1 68 ? -12.537 3.550 14.004 1.00 93.56 68 LEU A C 1
ATOM 546 O O . LEU A 1 68 ? -13.134 3.077 14.973 1.00 93.56 68 LEU A O 1
ATOM 550 N N . ILE A 1 69 ? -11.482 2.950 13.448 1.00 91.69 69 ILE A N 1
ATOM 551 C CA . ILE A 1 69 ? -10.911 1.700 13.963 1.00 91.69 69 ILE A CA 1
ATOM 552 C C . ILE A 1 69 ? -10.330 1.926 15.359 1.00 91.69 69 ILE A C 1
ATOM 554 O O . ILE A 1 69 ? -10.640 1.172 16.279 1.00 91.69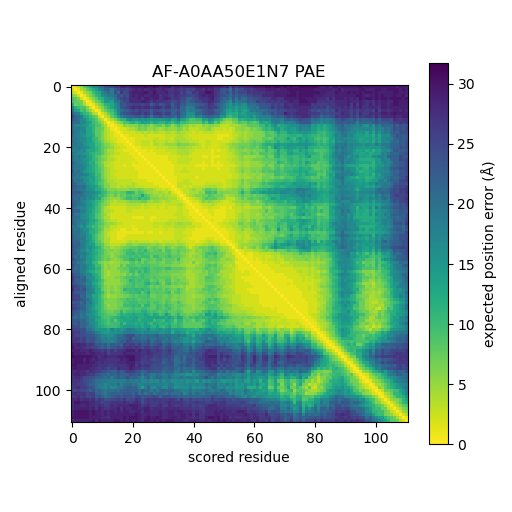 69 ILE A O 1
ATOM 558 N N . GLU A 1 70 ? -9.526 2.973 15.538 1.00 89.56 70 GLU A N 1
ATOM 559 C CA . GLU A 1 70 ? -8.942 3.312 16.838 1.00 89.56 70 GLU A CA 1
ATOM 560 C C . GLU A 1 70 ? -10.024 3.571 17.893 1.00 89.56 70 GLU A C 1
ATOM 562 O O . GLU A 1 70 ? -9.942 3.048 19.004 1.00 89.56 70 GLU A O 1
ATOM 567 N N . TYR A 1 71 ? -11.077 4.312 17.536 1.00 89.50 71 TYR A N 1
ATOM 568 C CA . TYR A 1 71 ? -12.214 4.567 18.417 1.00 89.50 71 TYR A CA 1
ATOM 569 C C . TYR A 1 71 ? -12.933 3.274 18.820 1.00 89.50 71 TYR A C 1
ATOM 571 O O . TYR A 1 71 ? -13.226 3.069 20.000 1.00 89.50 71 TYR A O 1
ATOM 579 N N . TYR A 1 72 ? -13.181 2.374 17.865 1.00 92.00 72 TYR A N 1
ATOM 580 C CA . TYR A 1 72 ? -13.790 1.079 18.153 1.00 92.00 72 TYR A CA 1
ATOM 581 C C . TYR A 1 72 ? -12.925 0.254 19.110 1.00 92.00 72 TYR A C 1
ATOM 583 O O . TYR A 1 72 ? -13.416 -0.176 20.154 1.00 92.00 72 TYR A O 1
ATOM 591 N N . LEU A 1 73 ? -11.635 0.081 18.811 1.00 90.12 73 LEU A N 1
ATOM 592 C CA . LEU A 1 73 ? -10.716 -0.682 19.662 1.00 90.12 73 LEU A CA 1
ATOM 593 C C . LEU A 1 73 ? -10.642 -0.092 21.073 1.00 90.12 73 LEU A C 1
ATOM 595 O O . LEU A 1 73 ? -10.701 -0.831 22.057 1.00 90.12 73 LEU A O 1
ATOM 599 N N . PHE A 1 74 ? -10.606 1.238 21.169 1.00 87.62 74 PHE A N 1
ATOM 600 C CA . PHE A 1 74 ? -10.647 1.950 22.438 1.00 87.62 74 PHE A CA 1
ATOM 601 C C . PHE A 1 74 ? -11.933 1.654 23.219 1.00 87.62 74 PHE A C 1
ATOM 603 O O . PHE A 1 74 ? -11.866 1.324 24.402 1.00 87.62 74 PHE A O 1
ATOM 610 N N . SER A 1 75 ? -13.094 1.703 22.555 1.00 88.75 75 SER A N 1
ATOM 611 C CA . SER A 1 75 ? -14.398 1.406 23.167 1.00 88.75 75 SER A CA 1
ATOM 612 C C . SER A 1 75 ? -14.507 -0.030 23.689 1.00 88.75 75 SER A C 1
ATOM 614 O O . SER A 1 75 ? -15.167 -0.269 24.696 1.00 88.75 75 SER A O 1
ATOM 616 N N . GLN A 1 76 ? -13.833 -0.979 23.033 1.00 91.94 76 GLN A N 1
ATOM 617 C CA . GLN A 1 76 ? -13.814 -2.390 23.423 1.00 91.94 76 GLN A CA 1
ATOM 618 C C . GLN A 1 76 ? -12.744 -2.704 24.481 1.00 91.94 76 GLN A C 1
ATOM 620 O O . GLN A 1 76 ? -12.613 -3.852 24.900 1.00 91.94 76 GLN A O 1
ATOM 625 N N . GLY A 1 77 ? -11.952 -1.714 24.910 1.00 89.50 77 GLY A N 1
ATOM 626 C CA . GLY A 1 77 ? -10.861 -1.923 25.863 1.00 89.50 77 GLY A CA 1
ATOM 627 C C . GLY A 1 77 ? -9.676 -2.708 25.290 1.00 89.50 77 GLY A C 1
ATOM 628 O O . GLY A 1 77 ? -8.857 -3.218 26.053 1.00 89.50 77 GLY A O 1
ATOM 629 N N . ILE A 1 78 ? -9.574 -2.813 23.964 1.00 88.62 78 ILE A N 1
ATOM 630 C CA . ILE A 1 78 ? -8.504 -3.543 23.283 1.00 88.62 78 ILE A CA 1
ATOM 631 C C . ILE A 1 78 ? -7.259 -2.653 23.237 1.00 88.62 78 ILE A C 1
ATOM 633 O O . ILE A 1 78 ? -7.334 -1.487 22.855 1.00 88.62 78 ILE A O 1
ATOM 637 N N . GLU A 1 79 ? -6.099 -3.190 23.621 1.00 85.06 79 GLU A N 1
ATOM 638 C CA . GLU A 1 79 ? -4.830 -2.476 23.461 1.00 85.06 79 GLU A CA 1
ATOM 639 C C . GLU A 1 79 ? -4.438 -2.398 21.982 1.00 85.06 79 GLU A C 1
ATOM 641 O O . GLU A 1 79 ? -4.426 -3.404 21.273 1.00 85.06 79 GLU A O 1
ATOM 646 N N . PHE A 1 80 ? -4.054 -1.209 21.527 1.00 82.19 80 PHE A N 1
ATOM 647 C CA . PHE A 1 80 ? -3.525 -1.003 20.182 1.00 82.19 80 PHE A CA 1
ATOM 648 C C . PHE A 1 80 ? -2.393 0.025 20.190 1.00 82.19 80 PHE A C 1
ATOM 650 O O . PHE A 1 80 ? -2.200 0.787 21.144 1.00 82.19 80 PHE A O 1
ATOM 657 N N . PHE A 1 81 ? -1.609 0.027 19.114 1.00 79.06 81 PHE A N 1
ATOM 658 C CA . PHE A 1 81 ? -0.588 1.039 18.881 1.00 79.06 81 PHE A CA 1
ATOM 659 C C . PHE A 1 81 ? -1.115 2.051 17.877 1.00 79.06 81 PHE A C 1
ATOM 661 O O . PHE A 1 81 ? -1.479 1.682 16.763 1.00 79.06 81 PHE A O 1
ATOM 668 N N . GLN A 1 82 ? -1.107 3.324 18.255 1.00 67.00 82 GLN A N 1
ATOM 669 C CA . GLN A 1 82 ? -1.352 4.390 17.295 1.00 67.00 82 GLN A CA 1
ATOM 670 C C . GLN A 1 82 ? -0.095 4.645 16.473 1.00 67.00 82 GLN A C 1
ATOM 672 O O . GLN A 1 82 ? 0.998 4.855 17.016 1.00 67.00 82 GLN A O 1
ATOM 677 N N . LEU A 1 83 ? -0.267 4.686 15.156 1.00 62.25 83 LEU A N 1
ATOM 678 C CA . LEU A 1 83 ? 0.740 5.187 14.232 1.00 62.25 83 LEU A CA 1
ATOM 679 C C . LEU A 1 83 ? 0.540 6.693 14.069 1.00 62.25 83 LEU A C 1
ATOM 681 O O . LEU A 1 83 ? -0.037 7.159 13.092 1.00 62.25 83 LEU A O 1
ATOM 685 N N . VAL A 1 84 ? 1.028 7.471 15.034 1.00 59.41 84 VAL A N 1
ATOM 686 C CA . VAL A 1 84 ? 1.042 8.930 14.886 1.00 59.41 84 VAL A CA 1
ATOM 687 C C . VAL A 1 84 ? 2.171 9.303 13.927 1.00 59.41 84 VAL A C 1
ATOM 689 O O . VAL A 1 84 ? 3.353 9.225 14.273 1.00 59.41 84 VAL A O 1
ATOM 692 N N . VAL A 1 85 ? 1.813 9.716 12.710 1.00 54.06 85 VAL A N 1
ATOM 693 C CA . VAL A 1 85 ? 2.755 10.363 11.792 1.00 54.06 85 VAL A CA 1
ATOM 694 C C . VAL A 1 85 ? 2.982 11.778 12.308 1.00 54.06 85 VAL A C 1
ATOM 696 O O . VAL A 1 85 ? 2.147 12.659 12.124 1.00 54.06 85 VAL A O 1
ATOM 699 N N . GLN A 1 86 ? 4.100 12.008 12.994 1.00 46.00 86 GLN A N 1
ATOM 700 C CA . GLN A 1 86 ? 4.496 13.376 13.317 1.00 46.00 86 GLN A CA 1
ATOM 701 C C . GLN A 1 86 ? 5.100 14.043 12.074 1.00 46.00 86 GLN A C 1
ATOM 703 O O . GLN A 1 86 ? 5.894 13.392 11.385 1.00 46.00 86 GLN A O 1
ATOM 708 N N . PRO A 1 87 ? 4.802 15.329 11.797 1.00 40.38 87 PRO A N 1
ATOM 709 C CA . PRO A 1 87 ? 5.538 16.085 10.794 1.00 40.38 87 PRO A CA 1
ATOM 710 C C . PRO A 1 87 ? 6.999 16.165 11.246 1.00 40.38 87 PRO A C 1
ATOM 712 O O . PRO A 1 87 ? 7.346 16.873 12.192 1.00 40.38 87 PRO A O 1
ATOM 715 N N . VAL A 1 88 ? 7.863 15.359 10.629 1.00 50.78 88 VAL A N 1
ATOM 716 C CA . VAL A 1 88 ? 9.282 15.337 10.968 1.00 50.78 88 VAL A CA 1
ATOM 717 C C . VAL A 1 88 ? 9.968 16.499 10.256 1.00 50.78 88 VAL A C 1
ATOM 719 O O . VAL A 1 88 ? 9.875 16.649 9.038 1.00 50.78 88 VAL A O 1
ATOM 722 N N . ASN A 1 89 ? 10.697 17.318 11.013 1.00 43.19 89 ASN A N 1
ATOM 723 C CA . ASN A 1 89 ? 11.720 18.172 10.425 1.00 43.19 89 ASN A CA 1
ATOM 724 C C . ASN A 1 89 ? 12.733 17.266 9.708 1.00 43.19 89 ASN A C 1
ATOM 726 O O . ASN A 1 89 ? 13.291 16.358 10.323 1.00 43.19 89 ASN A O 1
ATOM 730 N N . ARG A 1 90 ? 12.872 17.494 8.395 1.00 46.78 90 ARG A N 1
ATOM 731 C CA . ARG A 1 90 ? 13.726 16.819 7.400 1.00 46.78 90 ARG A CA 1
ATOM 732 C C . ARG A 1 90 ? 14.665 15.735 7.950 1.00 46.78 90 ARG A C 1
ATOM 734 O O . ARG A 1 90 ? 15.660 16.037 8.604 1.00 46.78 90 ARG A O 1
ATOM 741 N N . GLY A 1 91 ? 14.433 14.489 7.533 1.00 45.50 91 GLY A N 1
ATOM 742 C CA . GLY A 1 91 ? 15.554 13.600 7.212 1.00 45.50 91 GLY A CA 1
ATOM 743 C C . GLY A 1 91 ? 15.435 12.129 7.589 1.00 45.50 91 GLY A C 1
ATOM 744 O O . GLY A 1 91 ? 16.154 11.338 6.994 1.00 45.50 91 GLY A O 1
ATOM 745 N N . ARG A 1 92 ? 14.574 11.707 8.525 1.00 45.03 92 ARG A N 1
ATOM 746 C CA . ARG A 1 92 ? 14.432 10.273 8.857 1.00 45.03 92 ARG A CA 1
ATOM 747 C C . ARG A 1 92 ? 13.020 9.926 9.314 1.00 45.03 92 ARG A C 1
ATOM 749 O O . ARG A 1 92 ? 12.560 10.427 10.338 1.00 45.03 92 ARG A O 1
ATOM 756 N N . ASN A 1 93 ? 12.363 9.032 8.577 1.00 40.62 93 ASN A N 1
ATOM 757 C CA . ASN A 1 93 ? 11.043 8.506 8.907 1.00 40.62 93 ASN A CA 1
ATOM 758 C C . ASN A 1 93 ? 11.178 7.545 10.103 1.00 40.62 93 ASN A C 1
ATOM 760 O O . ASN A 1 93 ? 11.599 6.401 9.951 1.00 40.62 93 ASN A O 1
ATOM 764 N N . ARG A 1 94 ? 10.909 8.027 11.322 1.00 46.75 94 ARG A N 1
ATOM 765 C CA . ARG A 1 94 ? 10.809 7.174 12.515 1.00 46.75 94 ARG A CA 1
ATOM 766 C C . ARG A 1 94 ? 9.358 7.145 12.968 1.00 46.75 94 ARG A C 1
ATOM 768 O O . ARG A 1 94 ? 8.895 8.095 13.592 1.00 46.75 94 ARG A O 1
ATOM 775 N N . TYR A 1 95 ? 8.665 6.046 12.683 1.00 44.94 95 TYR A N 1
ATOM 776 C CA . TYR A 1 95 ? 7.383 5.741 13.312 1.00 44.94 95 TYR A CA 1
ATOM 777 C C . TYR A 1 95 ? 7.620 5.573 14.816 1.00 44.94 95 TYR A C 1
ATOM 779 O O . TYR A 1 95 ? 8.374 4.693 15.235 1.00 44.94 95 TYR A O 1
ATOM 787 N N . ARG A 1 96 ? 7.021 6.434 15.644 1.00 52.53 96 ARG A N 1
ATOM 788 C CA . ARG A 1 96 ? 6.977 6.217 17.092 1.00 52.53 96 ARG A CA 1
ATOM 789 C C . ARG A 1 96 ? 5.641 5.563 17.410 1.00 52.53 96 ARG A C 1
ATOM 791 O O . ARG A 1 96 ? 4.606 6.209 17.316 1.00 52.53 96 ARG A O 1
ATOM 798 N N . LEU A 1 97 ? 5.683 4.286 17.775 1.00 54.66 97 LEU A N 1
ATOM 799 C CA . LEU A 1 97 ? 4.512 3.566 18.260 1.00 54.66 97 LEU A CA 1
ATOM 800 C C . LEU A 1 97 ? 4.182 4.075 19.665 1.00 54.66 97 LEU A C 1
ATOM 802 O O . LEU A 1 97 ? 4.968 3.891 20.597 1.00 54.66 97 LEU A O 1
ATOM 806 N N . SER A 1 98 ? 3.035 4.729 19.815 1.00 65.94 98 SER A N 1
ATOM 807 C CA . SER A 1 98 ? 2.486 5.049 21.132 1.00 65.94 98 SER A CA 1
ATOM 808 C C . SER A 1 98 ? 1.546 3.924 21.541 1.00 65.94 98 SER A C 1
ATOM 810 O O . SER A 1 98 ? 0.558 3.656 20.858 1.00 65.94 98 SER A O 1
ATOM 812 N N . ARG A 1 99 ? 1.868 3.245 22.647 1.00 66.25 99 ARG A N 1
ATOM 813 C CA . ARG A 1 99 ? 0.997 2.221 23.229 1.00 66.25 99 ARG A CA 1
ATOM 814 C C . ARG A 1 99 ? -0.216 2.907 23.845 1.00 66.25 99 ARG A C 1
ATOM 816 O O . ARG A 1 99 ? -0.053 3.684 24.785 1.00 66.25 99 ARG A O 1
ATOM 823 N N . MET A 1 100 ? -1.409 2.605 23.348 1.00 71.00 100 MET A N 1
ATOM 824 C CA . MET A 1 100 ? -2.646 3.002 24.005 1.00 71.00 100 MET A CA 1
ATOM 825 C C . MET A 1 100 ? -3.157 1.858 24.870 1.00 71.00 100 MET A C 1
ATOM 827 O O . MET A 1 100 ? -3.424 0.762 24.385 1.00 71.00 100 MET A O 1
ATOM 831 N N . ASN A 1 101 ? -3.285 2.134 26.167 1.00 69.44 101 ASN A N 1
ATOM 832 C CA . ASN A 1 101 ? -3.975 1.271 27.114 1.00 69.44 101 ASN A CA 1
ATOM 833 C C . ASN A 1 101 ? -5.283 1.976 27.531 1.00 69.44 101 ASN A C 1
ATOM 835 O O . ASN A 1 101 ? -5.222 2.958 28.285 1.00 69.44 101 ASN A O 1
ATOM 839 N N . PRO A 1 102 ? -6.454 1.506 27.060 1.00 62.34 102 PRO A N 1
ATOM 840 C CA . PRO A 1 102 ? -7.747 2.143 27.335 1.00 62.34 102 PRO A CA 1
ATOM 841 C C . PRO A 1 102 ? -8.096 2.223 28.831 1.00 62.34 102 PRO A C 1
ATOM 843 O O . PRO A 1 102 ? -8.810 3.124 29.266 1.00 62.34 102 PRO A O 1
ATOM 846 N N . THR A 1 103 ? -7.540 1.331 29.655 1.00 60.31 103 THR A N 1
ATOM 847 C CA . THR A 1 103 ? -7.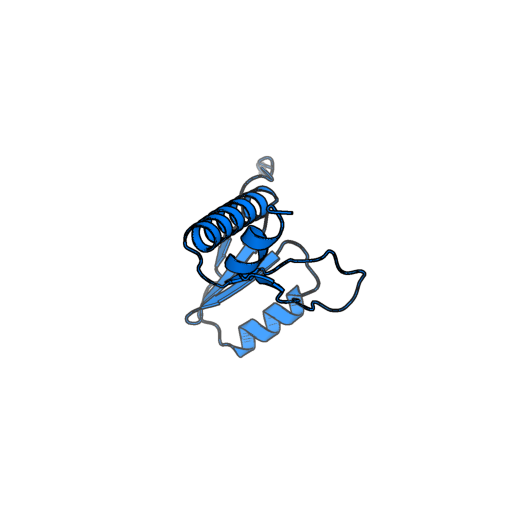793 1.252 31.101 1.00 60.31 103 THR A CA 1
ATOM 848 C C . THR A 1 103 ? -7.134 2.392 31.891 1.00 60.31 103 THR A C 1
ATOM 850 O O . THR A 1 103 ? -7.551 2.700 33.008 1.00 60.31 103 THR A O 1
ATOM 853 N N . THR A 1 104 ? -6.120 3.059 31.330 1.00 56.91 104 THR A N 1
ATOM 854 C CA . THR A 1 104 ? -5.370 4.122 32.031 1.00 56.91 104 THR A CA 1
ATOM 855 C C . THR A 1 104 ? -6.056 5.494 32.034 1.00 56.91 104 THR A C 1
ATOM 857 O O . THR A 1 104 ? -5.724 6.325 32.879 1.00 56.91 104 THR A O 1
ATOM 860 N N . LEU A 1 105 ? -7.041 5.735 31.158 1.00 50.91 105 LEU A N 1
ATOM 861 C CA . LEU A 1 105 ? -7.753 7.022 31.083 1.00 50.91 105 LEU A CA 1
ATOM 862 C C . LEU A 1 105 ? -8.943 7.127 32.049 1.00 50.91 105 LEU A C 1
ATOM 864 O O . LEU A 1 105 ? -9.262 8.225 32.497 1.00 50.91 105 LEU A O 1
ATOM 868 N N . VAL A 1 106 ? -9.542 6.003 32.458 1.00 52.16 106 VAL A N 1
ATOM 869 C CA . VAL A 1 106 ? -10.694 5.998 33.383 1.00 52.16 106 VAL A CA 1
ATOM 870 C C . VAL A 1 106 ? -10.303 6.443 34.802 1.00 52.16 106 VAL A C 1
ATOM 872 O O . VAL A 1 106 ? -11.111 7.033 35.513 1.00 52.16 106 VAL A O 1
ATOM 875 N N . LYS A 1 107 ? -9.044 6.253 35.221 1.00 45.88 107 LYS A N 1
ATOM 876 C CA . LYS A 1 107 ? -8.589 6.621 36.578 1.00 45.88 107 LYS A CA 1
ATOM 877 C C . LYS A 1 107 ? -8.262 8.106 36.783 1.00 45.88 107 LYS A C 1
ATOM 879 O O . LYS A 1 107 ? -7.931 8.484 37.900 1.00 45.88 107 LYS A O 1
ATOM 884 N N . LYS A 1 108 ? -8.348 8.955 35.752 1.00 46.66 108 LYS A N 1
ATOM 885 C CA . LYS A 1 108 ? -8.020 10.392 35.863 1.00 46.66 108 LYS A CA 1
ATOM 886 C C . LYS A 1 108 ? -9.228 11.322 36.047 1.00 46.66 108 LYS A C 1
ATOM 888 O O . LYS A 1 108 ? -9.032 12.529 36.101 1.00 46.66 108 LYS A O 1
ATOM 893 N N . GLY A 1 109 ? -10.442 10.776 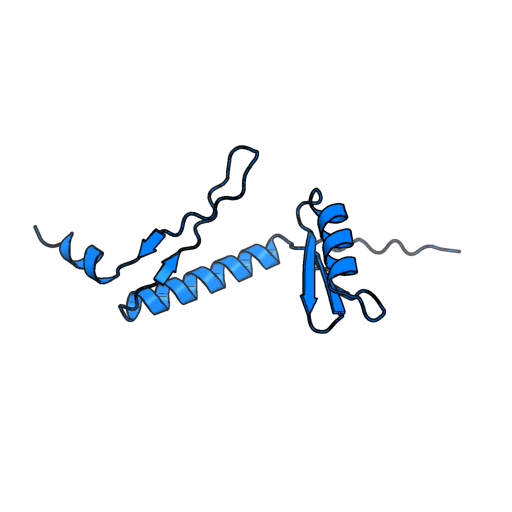36.166 1.00 44.41 109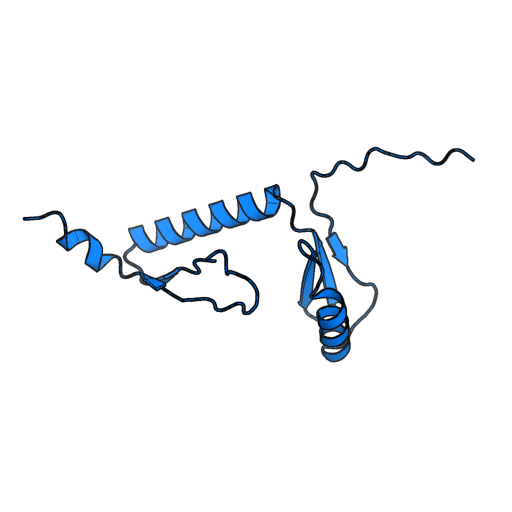 GLY A N 1
ATOM 894 C CA . GLY A 1 109 ? -11.686 11.535 36.376 1.00 44.41 109 GLY A CA 1
ATOM 895 C C . GLY A 1 109 ? -12.344 11.357 37.750 1.00 44.41 109 GLY A C 1
ATOM 896 O O . GLY A 1 109 ? -13.488 11.761 37.917 1.00 44.41 109 GLY A O 1
ATOM 897 N N . ALA A 1 110 ? -11.662 10.736 38.714 1.00 44.66 110 ALA A N 1
ATOM 898 C CA . ALA A 1 110 ? -12.160 10.557 40.077 1.00 44.66 110 ALA A CA 1
ATOM 899 C C . ALA A 1 110 ? -11.090 10.996 41.087 1.00 44.66 110 ALA A C 1
ATOM 901 O O . ALA A 1 110 ? -10.364 10.167 41.633 1.00 44.66 110 ALA A O 1
ATOM 902 N N . SER A 1 111 ? -10.956 12.308 41.277 1.00 37.31 111 SER A N 1
ATOM 903 C CA . SER A 1 111 ? -10.404 12.925 42.488 1.00 37.31 111 SER A CA 1
ATOM 904 C C . SER A 1 111 ? -10.898 14.354 42.616 1.00 37.31 111 SER A C 1
ATOM 906 O O . SER A 1 111 ? -11.130 14.988 41.564 1.00 37.31 111 SER A O 1
#

Foldseek 3Di:
DDDPPDPPPLPDKDKDKDPDFADPVRQVVVCVVCVPPPQWDWDDDPSIIMIIGHDPVNVVVVVVVLVVVVVVCLVVQHKDWDQDQDPDDDDDRDGDTDIDGSVVVVVPPDD